Protein AF-A0A9E6ZI05-F1 (afdb_monomer)

Radius of gyration: 10.52 Å; Cα contacts (8 Å, |Δi|>4): 25; chains: 1; bounding box: 32×19×22 Å

Mean predicted aligned error: 4.05 Å

Solvent-accessible surface area (backbone atoms only — not comparable to full-atom values): 3051 Å² total; per-residue (Å²): 128,87,71,89,78,75,54,74,68,57,50,49,54,55,42,54,56,44,65,41,90,88,45,55,51,71,55,52,20,59,76,71,73,45,56,64,75,56,51,50,53,51,41,50,56,63,70,71,103

Structure (mmCIF, N/CA/C/O backbone):
data_AF-A0A9E6ZI05-F1
#
_entry.id   AF-A0A9E6ZI05-F1
#
loop_
_atom_site.group_PDB
_atom_site.id
_atom_site.type_symbol
_atom_site.label_atom_id
_atom_site.label_alt_id
_atom_site.label_comp_id
_atom_site.label_asym_id
_atom_site.label_entity_id
_atom_site.label_seq_id
_atom_site.pdbx_PDB_ins_code
_atom_site.Cartn_x
_atom_site.Cartn_y
_atom_site.Cartn_z
_atom_site.occupancy
_atom_site.B_iso_or_equiv
_atom_site.auth_seq_id
_atom_site.auth_comp_id
_atom_site.auth_asym_id
_atom_site.auth_atom_id
_atom_site.pdbx_PDB_model_num
ATOM 1 N N . MET A 1 1 ? 22.697 -6.565 -7.016 1.00 47.72 1 MET A N 1
ATOM 2 C CA . MET A 1 1 ? 21.606 -7.458 -6.564 1.00 47.72 1 MET A CA 1
ATOM 3 C C . MET A 1 1 ? 20.349 -7.024 -7.296 1.00 47.72 1 MET A C 1
ATOM 5 O O . MET A 1 1 ? 20.012 -5.851 -7.171 1.00 47.72 1 MET A O 1
ATOM 9 N N . PRO A 1 2 ? 19.714 -7.862 -8.133 1.00 53.66 2 PRO A N 1
ATOM 10 C CA . PRO A 1 2 ? 18.479 -7.452 -8.781 1.00 53.66 2 PRO A CA 1
ATOM 11 C C . PRO A 1 2 ? 17.439 -7.267 -7.676 1.00 53.66 2 PRO A C 1
ATOM 13 O O . PRO A 1 2 ? 17.104 -8.217 -6.972 1.00 53.66 2 PRO A O 1
ATOM 16 N N . GLY A 1 3 ? 17.015 -6.020 -7.456 1.00 67.44 3 GLY A N 1
ATOM 17 C CA . GLY A 1 3 ? 15.948 -5.719 -6.510 1.00 67.44 3 GLY A CA 1
ATOM 18 C C . GLY A 1 3 ? 14.733 -6.571 -6.857 1.00 67.44 3 GLY A C 1
ATOM 19 O O . GLY A 1 3 ? 14.425 -6.751 -8.039 1.00 67.44 3 GLY A O 1
ATOM 20 N N . ARG A 1 4 ? 14.084 -7.141 -5.840 1.00 75.75 4 ARG A N 1
ATOM 21 C CA . ARG A 1 4 ? 12.868 -7.929 -6.035 1.00 75.75 4 ARG A CA 1
ATOM 22 C C . ARG A 1 4 ? 11.883 -7.088 -6.853 1.00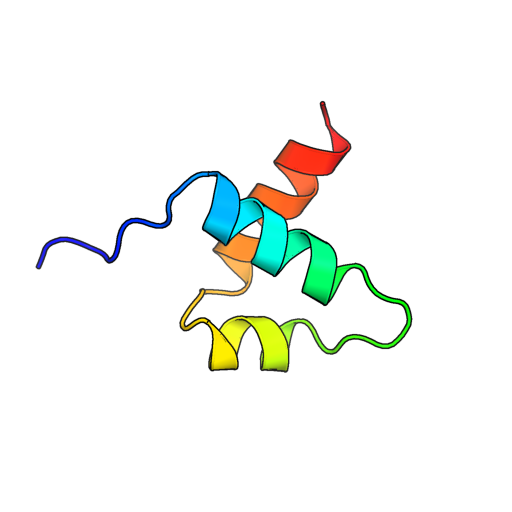 75.75 4 ARG A C 1
ATOM 24 O O . ARG A 1 4 ? 11.589 -5.950 -6.497 1.00 75.75 4 ARG A O 1
ATOM 31 N N . LYS A 1 5 ? 11.463 -7.607 -8.008 1.00 78.75 5 LYS A N 1
ATOM 32 C CA . LYS A 1 5 ? 10.478 -6.950 -8.868 1.00 78.75 5 LYS A CA 1
ATOM 33 C C . LYS A 1 5 ? 9.114 -7.509 -8.502 1.00 78.75 5 LYS A C 1
ATOM 35 O O . LYS A 1 5 ? 8.910 -8.708 -8.639 1.00 78.75 5 LYS A O 1
ATOM 40 N N . TRP A 1 6 ? 8.216 -6.641 -8.056 1.00 87.31 6 TRP A N 1
ATOM 41 C CA . TRP A 1 6 ? 6.807 -6.981 -7.895 1.00 87.31 6 TRP A CA 1
ATOM 42 C C . TRP A 1 6 ? 6.097 -6.829 -9.234 1.00 87.31 6 TRP A C 1
ATOM 44 O O . TRP A 1 6 ? 6.244 -5.801 -9.914 1.00 87.31 6 TRP A O 1
ATOM 54 N N . THR A 1 7 ? 5.337 -7.852 -9.595 1.00 90.62 7 THR A N 1
ATOM 55 C CA . THR A 1 7 ? 4.369 -7.807 -10.692 1.00 90.62 7 THR A CA 1
ATOM 56 C C . THR A 1 7 ? 3.269 -6.781 -10.399 1.00 90.62 7 THR A C 1
ATOM 58 O O . THR A 1 7 ? 3.147 -6.280 -9.280 1.00 90.62 7 THR A O 1
ATOM 61 N N . VAL A 1 8 ? 2.487 -6.404 -11.413 1.00 88.94 8 VAL A N 1
ATOM 62 C CA . VAL A 1 8 ? 1.368 -5.465 -11.221 1.00 88.94 8 VAL A CA 1
ATOM 63 C C . VAL A 1 8 ? 0.325 -6.059 -10.268 1.00 88.94 8 VAL A C 1
ATOM 65 O O . VAL A 1 8 ? -0.113 -5.361 -9.357 1.00 88.94 8 VAL A O 1
ATOM 68 N N . ASP A 1 9 ? 0.027 -7.352 -10.406 1.00 90.81 9 ASP A N 1
ATOM 69 C CA . ASP A 1 9 ? -0.9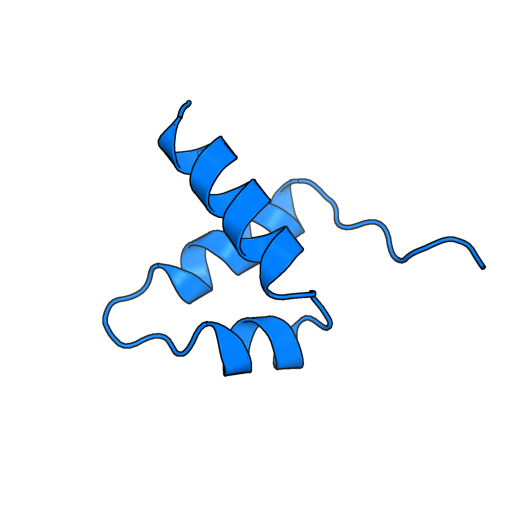34 -8.064 -9.557 1.00 90.81 9 ASP A CA 1
ATOM 70 C C . ASP A 1 9 ? -0.479 -8.126 -8.094 1.00 90.81 9 ASP A C 1
ATOM 72 O O . ASP A 1 9 ? -1.258 -7.839 -7.188 1.00 90.81 9 ASP A O 1
ATOM 76 N N . GLU A 1 10 ? 0.805 -8.414 -7.842 1.00 91.69 10 GLU A N 1
ATOM 77 C CA . GLU A 1 10 ? 1.354 -8.379 -6.480 1.00 91.69 10 GLU A CA 1
ATOM 78 C C . GLU A 1 10 ? 1.236 -6.983 -5.864 1.00 91.69 10 GLU A C 1
ATOM 80 O O . GLU A 1 10 ? 0.827 -6.854 -4.714 1.00 91.69 10 GLU A O 1
ATOM 85 N N . LYS A 1 11 ? 1.548 -5.921 -6.619 1.00 92.06 11 LYS A N 1
ATOM 86 C CA . LYS A 1 11 ? 1.404 -4.544 -6.118 1.00 92.06 11 LYS A CA 1
ATOM 87 C C . LYS A 1 11 ? -0.043 -4.231 -5.760 1.00 92.06 11 LYS A C 1
ATOM 89 O O . LYS A 1 11 ? -0.279 -3.636 -4.712 1.00 92.06 11 LYS A O 1
ATOM 94 N N . MET A 1 12 ? -0.991 -4.628 -6.610 1.00 91.81 12 MET A N 1
ATOM 95 C CA . MET A 1 12 ? -2.415 -4.414 -6.362 1.00 91.81 12 MET A CA 1
ATOM 96 C C . MET A 1 12 ? -2.890 -5.171 -5.124 1.00 91.81 12 MET A C 1
ATOM 98 O O . MET A 1 12 ? -3.504 -4.552 -4.263 1.00 91.81 12 MET A O 1
ATOM 102 N N . ASN A 1 13 ? -2.547 -6.454 -4.975 1.0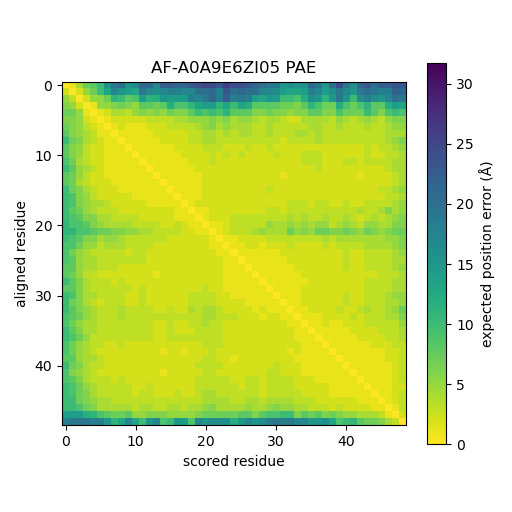0 93.62 13 ASN A N 1
ATOM 103 C CA . ASN A 1 13 ? -2.908 -7.224 -3.780 1.00 93.62 13 ASN A CA 1
ATOM 104 C C . ASN A 1 13 ? -2.398 -6.563 -2.496 1.00 93.62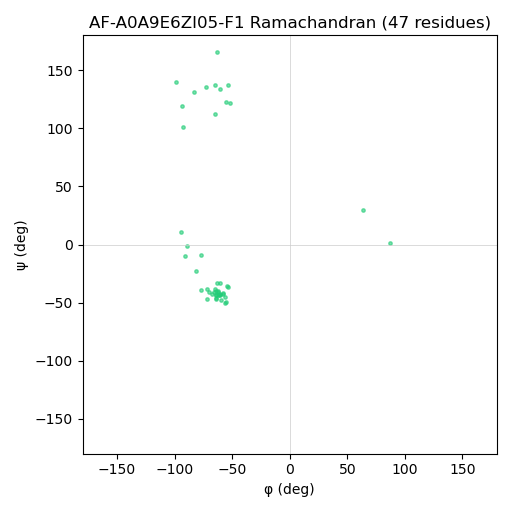 13 ASN A C 1
ATOM 106 O O . ASN A 1 13 ? -3.157 -6.406 -1.544 1.00 93.62 13 ASN A O 1
ATOM 110 N N . ILE A 1 14 ? -1.141 -6.113 -2.494 1.00 94.12 14 ILE A N 1
ATOM 111 C CA . ILE A 1 14 ? -0.527 -5.466 -1.330 1.00 94.12 14 ILE A CA 1
ATOM 112 C C . ILE A 1 14 ? -1.239 -4.147 -0.996 1.00 94.12 14 ILE A C 1
ATOM 114 O O . ILE A 1 14 ? -1.512 -3.873 0.172 1.00 94.12 14 ILE A O 1
ATOM 118 N N . VAL A 1 15 ? -1.556 -3.329 -2.007 1.00 94.06 15 VAL A N 1
ATOM 119 C CA . VAL A 1 15 ? -2.295 -2.067 -1.822 1.00 94.06 15 VAL A CA 1
ATOM 120 C C . VAL A 1 15 ? -3.707 -2.326 -1.297 1.00 94.06 15 VAL A C 1
ATOM 122 O O . VAL A 1 15 ? -4.118 -1.679 -0.338 1.00 94.06 15 VAL A O 1
ATOM 125 N N . LEU A 1 16 ? -4.432 -3.285 -1.875 1.00 93.94 16 LEU A N 1
ATOM 126 C CA . LEU A 1 16 ? -5.792 -3.630 -1.459 1.00 93.94 16 LEU A CA 1
ATOM 127 C C . LEU A 1 16 ? -5.833 -4.134 -0.012 1.00 93.94 16 LEU A C 1
ATOM 129 O O . LEU A 1 16 ? -6.685 -3.697 0.757 1.00 93.94 16 LEU A O 1
ATOM 133 N N . GLU A 1 17 ? -4.885 -4.987 0.379 1.00 94.44 17 GLU A N 1
ATOM 134 C CA . GLU A 1 17 ? -4.770 -5.500 1.746 1.00 94.44 17 GLU A CA 1
ATOM 135 C C . GLU A 1 17 ? -4.559 -4.369 2.763 1.00 94.44 17 GLU A C 1
ATOM 137 O O . GLU A 1 17 ? -5.216 -4.326 3.802 1.00 94.44 17 GLU A O 1
ATOM 142 N N . GLY A 1 18 ? -3.703 -3.395 2.440 1.00 93.19 18 GLY A N 1
ATOM 143 C CA . GLY A 1 18 ? -3.466 -2.231 3.293 1.00 93.19 18 GLY A CA 1
ATOM 144 C C . GLY A 1 18 ? -4.566 -1.156 3.252 1.00 93.19 18 GLY A C 1
ATOM 145 O O . GLY A 1 18 ? -4.524 -0.227 4.061 1.00 93.19 18 GLY A O 1
ATOM 146 N N . MET A 1 19 ? -5.538 -1.253 2.337 1.00 91.44 19 MET A N 1
ATOM 147 C CA . MET A 1 19 ? -6.714 -0.371 2.271 1.00 91.44 19 MET A CA 1
ATOM 148 C C . MET A 1 19 ? -7.913 -0.902 3.068 1.00 91.44 19 MET A C 1
ATOM 150 O O . MET A 1 19 ? -8.881 -0.165 3.268 1.00 91.44 19 MET A O 1
ATOM 154 N N . VAL A 1 20 ? -7.861 -2.150 3.548 1.00 93.12 20 VAL A N 1
ATOM 155 C CA . VAL A 1 20 ? -8.911 -2.713 4.405 1.00 93.12 20 VAL A CA 1
ATOM 156 C C . VAL A 1 20 ? -9.023 -1.886 5.698 1.00 93.12 20 VAL A C 1
ATOM 158 O O . VAL A 1 20 ? -8.002 -1.582 6.323 1.00 93.12 20 VAL A O 1
ATOM 161 N N . PRO A 1 21 ? -10.239 -1.513 6.146 1.00 91.06 21 PRO A N 1
ATOM 162 C CA . PRO A 1 21 ? -10.418 -0.781 7.397 1.00 91.06 21 PRO A CA 1
ATOM 163 C C . PRO A 1 21 ? -9.788 -1.524 8.583 1.00 91.06 21 PRO A C 1
ATOM 165 O O . PRO A 1 21 ? -10.125 -2.673 8.855 1.00 91.06 21 PRO A O 1
ATOM 168 N N . GLY A 1 22 ? -8.869 -0.863 9.290 1.00 90.94 22 GLY A N 1
ATOM 169 C CA . GLY A 1 22 ? -8.131 -1.457 10.411 1.00 90.94 22 GLY A CA 1
ATOM 170 C C . GLY A 1 22 ? -6.857 -2.219 10.024 1.00 90.94 22 GLY A C 1
ATOM 171 O O . GLY A 1 22 ? -6.178 -2.730 10.914 1.00 90.94 22 GLY A O 1
ATOM 172 N N . ALA A 1 23 ? -6.490 -2.273 8.739 1.00 91.25 23 ALA A N 1
ATOM 173 C CA . ALA A 1 23 ? -5.228 -2.864 8.308 1.00 91.25 23 ALA A CA 1
ATOM 174 C C . ALA A 1 23 ? -4.020 -2.078 8.839 1.00 91.25 23 ALA A C 1
ATOM 176 O O . AL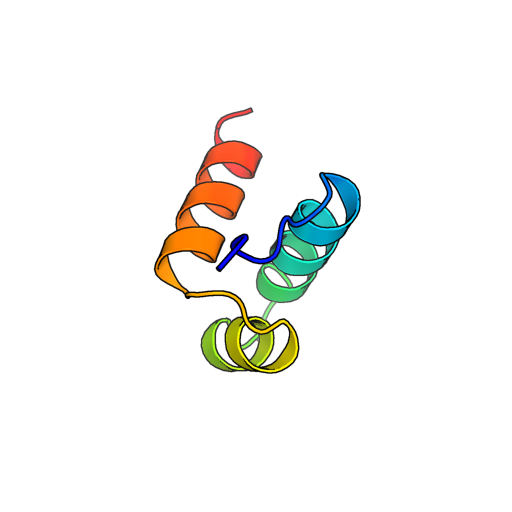A A 1 23 ? -3.962 -0.846 8.786 1.00 91.25 23 ALA A O 1
ATOM 177 N N . ASN A 1 24 ? -3.006 -2.805 9.310 1.00 94.62 24 ASN A N 1
ATOM 178 C CA . ASN A 1 24 ? -1.738 -2.213 9.707 1.00 94.62 24 ASN A CA 1
ATOM 179 C C . ASN A 1 24 ? -0.761 -2.228 8.527 1.00 94.62 24 ASN A C 1
ATOM 181 O O . ASN A 1 24 ? -0.108 -3.235 8.257 1.00 94.62 24 ASN A O 1
ATOM 185 N N . ILE A 1 25 ? -0.608 -1.083 7.861 1.00 93.12 25 ILE A N 1
ATOM 186 C CA . ILE A 1 25 ? 0.290 -0.915 6.705 1.00 93.12 25 ILE A CA 1
ATOM 187 C C . ILE A 1 25 ? 1.724 -1.369 7.024 1.00 93.12 25 ILE A C 1
ATOM 189 O O . ILE A 1 25 ? 2.387 -1.950 6.166 1.00 93.12 25 ILE A O 1
ATOM 193 N N . SER A 1 26 ? 2.209 -1.147 8.252 1.00 93.12 26 SER A N 1
ATOM 194 C CA . SER A 1 26 ? 3.558 -1.573 8.653 1.00 93.12 26 SER A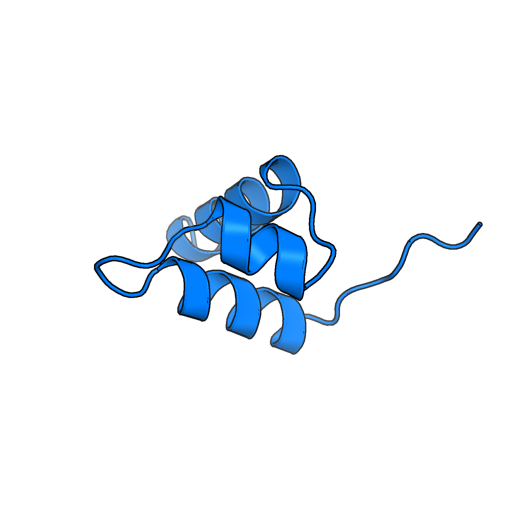 CA 1
ATOM 195 C C . SER A 1 26 ? 3.699 -3.093 8.661 1.00 93.12 26 SER A C 1
ATOM 197 O O . SER A 1 26 ? 4.743 -3.615 8.275 1.00 93.12 26 SER A O 1
ATOM 199 N N . GLU A 1 27 ? 2.652 -3.796 9.088 1.00 94.56 27 GLU A N 1
ATOM 200 C CA . GLU A 1 27 ? 2.606 -5.255 9.103 1.00 94.56 27 GLU A CA 1
ATOM 201 C C . GLU A 1 27 ? 2.488 -5.820 7.689 1.00 94.56 27 GLU A C 1
ATOM 203 O O . GLU A 1 27 ? 3.298 -6.666 7.323 1.00 94.56 27 GLU A O 1
ATOM 208 N N . VAL A 1 28 ? 1.583 -5.276 6.868 1.00 94.19 28 VAL A N 1
ATOM 209 C CA . VAL A 1 28 ? 1.427 -5.646 5.450 1.00 94.19 28 VAL A CA 1
ATOM 210 C C . VAL A 1 28 ? 2.758 -5.473 4.709 1.00 94.19 28 VAL A C 1
ATOM 212 O O . VAL A 1 28 ? 3.270 -6.397 4.080 1.00 94.19 28 VAL A O 1
ATOM 215 N N . CYS A 1 29 ? 3.407 -4.317 4.863 1.00 93.25 29 CYS A N 1
ATOM 216 C CA . CYS A 1 29 ? 4.723 -4.059 4.280 1.00 93.25 29 CYS A CA 1
ATOM 217 C C . CYS A 1 29 ? 5.780 -5.073 4.749 1.00 93.25 29 CYS A C 1
ATOM 219 O O . CYS A 1 29 ? 6.563 -5.565 3.938 1.00 93.25 29 CYS A O 1
ATOM 221 N N . ARG A 1 30 ? 5.790 -5.431 6.039 1.00 93.06 30 ARG A N 1
ATOM 222 C CA . ARG A 1 30 ? 6.727 -6.416 6.599 1.00 93.06 30 ARG A CA 1
ATOM 223 C C . ARG A 1 30 ? 6.473 -7.827 6.065 1.00 93.06 30 ARG A C 1
ATOM 225 O O . ARG A 1 30 ? 7.439 -8.509 5.739 1.00 93.06 30 ARG A O 1
ATOM 232 N N . GLN A 1 31 ? 5.214 -8.250 5.956 1.00 92.69 31 GLN A N 1
ATOM 233 C CA . GLN A 1 31 ? 4.844 -9.569 5.434 1.00 92.69 31 GLN A CA 1
ATOM 234 C C . GLN A 1 31 ? 5.232 -9.733 3.963 1.00 92.69 31 GLN A C 1
ATOM 236 O O . GLN A 1 31 ? 5.770 -10.768 3.577 1.00 92.69 31 GLN A O 1
ATOM 241 N N . HIS A 1 32 ? 5.042 -8.686 3.160 1.00 91.12 32 HIS A N 1
ATOM 242 C CA . HIS A 1 32 ? 5.356 -8.705 1.729 1.00 91.12 32 HIS A CA 1
ATOM 243 C C . HIS A 1 32 ? 6.796 -8.282 1.395 1.00 91.12 32 HIS A C 1
ATOM 245 O O . HIS A 1 32 ? 7.193 -8.277 0.226 1.00 91.12 32 HIS A O 1
ATOM 251 N N . GLY A 1 33 ? 7.596 -7.915 2.403 1.00 90.88 33 GLY A N 1
ATOM 252 C CA . GLY A 1 33 ? 8.967 -7.427 2.220 1.00 90.88 33 GLY A CA 1
ATOM 253 C C . GLY A 1 33 ? 9.046 -6.111 1.437 1.00 90.88 33 GLY A C 1
ATOM 254 O O . GLY A 1 33 ? 10.017 -5.866 0.720 1.00 90.88 33 GLY A O 1
ATOM 255 N N . VAL A 1 34 ? 8.010 -5.278 1.537 1.00 91.62 34 VAL A N 1
ATOM 256 C CA . VAL A 1 34 ? 7.878 -3.993 0.848 1.00 91.62 34 VAL A CA 1
ATOM 257 C C . VAL A 1 34 ? 8.265 -2.860 1.791 1.00 91.62 34 VAL A C 1
ATOM 259 O O . VAL A 1 34 ? 7.921 -2.850 2.968 1.00 91.62 34 VAL A O 1
ATOM 262 N N . ALA A 1 35 ? 8.969 -1.857 1.273 1.00 91.75 35 ALA A N 1
ATOM 263 C CA . ALA A 1 35 ? 9.189 -0.625 2.018 1.00 91.75 35 ALA A CA 1
ATOM 264 C C . ALA A 1 35 ? 7.890 0.193 2.077 1.00 91.75 35 ALA A C 1
ATOM 266 O O . ALA A 1 35 ? 7.251 0.404 1.048 1.00 91.75 35 ALA A O 1
ATOM 267 N N . GLN A 1 36 ? 7.542 0.743 3.243 1.00 92.00 36 GLN A N 1
ATOM 268 C CA . GLN A 1 36 ? 6.330 1.565 3.390 1.00 92.00 36 GLN A CA 1
ATOM 269 C C . GLN A 1 36 ? 6.276 2.738 2.398 1.00 92.00 36 GLN A C 1
ATOM 271 O O . GLN A 1 36 ? 5.221 3.052 1.857 1.00 92.00 36 GLN A O 1
ATOM 276 N N . SER A 1 37 ? 7.423 3.350 2.084 1.00 93.06 37 SER A N 1
ATOM 277 C CA . SER A 1 37 ? 7.517 4.413 1.073 1.00 93.06 37 SER A CA 1
ATOM 278 C C . SER A 1 37 ? 7.089 3.955 -0.326 1.00 93.06 37 SER A C 1
ATOM 280 O O . SER A 1 37 ? 6.536 4.738 -1.096 1.00 93.06 37 SER A O 1
ATOM 282 N N . LEU A 1 38 ? 7.334 2.687 -0.660 1.00 92.19 38 LEU A N 1
ATOM 283 C CA . LEU A 1 38 ? 6.949 2.087 -1.930 1.00 92.19 38 LEU A CA 1
ATOM 284 C C . LEU A 1 38 ? 5.453 1.748 -1.949 1.00 92.19 38 LEU A C 1
ATOM 286 O O . LEU A 1 38 ? 4.794 2.023 -2.948 1.00 92.19 38 LEU A O 1
ATOM 290 N N . TYR A 1 39 ? 4.916 1.252 -0.829 1.00 94.31 39 TYR A N 1
ATOM 291 C CA . TYR A 1 39 ? 3.477 1.049 -0.644 1.00 94.31 39 TYR A CA 1
ATOM 292 C C . TYR A 1 39 ? 2.693 2.344 -0.873 1.00 94.31 39 TYR A C 1
ATOM 294 O O . TYR A 1 39 ? 1.764 2.359 -1.675 1.00 94.31 39 TYR A O 1
ATOM 302 N N . TYR A 1 40 ? 3.096 3.446 -0.231 1.00 93.81 40 TYR A N 1
ATOM 303 C CA . TYR A 1 40 ? 2.400 4.723 -0.396 1.00 93.81 40 TYR A CA 1
ATOM 304 C C . TYR A 1 40 ? 2.452 5.223 -1.839 1.00 93.81 40 TYR A C 1
ATOM 306 O O . TYR A 1 40 ? 1.428 5.645 -2.359 1.00 93.81 40 TYR A O 1
ATOM 314 N N . LYS A 1 41 ? 3.588 5.068 -2.536 1.00 93.12 41 LYS A N 1
ATOM 315 C CA . LYS A 1 41 ? 3.665 5.373 -3.975 1.00 93.12 41 LYS A CA 1
ATOM 316 C C . LYS A 1 41 ? 2.672 4.561 -4.803 1.00 93.12 41 LYS A C 1
ATOM 318 O O . LYS A 1 41 ? 2.075 5.105 -5.724 1.00 93.12 41 LYS A O 1
ATOM 323 N N . TRP A 1 42 ? 2.521 3.268 -4.520 1.00 93.38 42 TRP A N 1
ATOM 324 C CA . TRP A 1 42 ? 1.572 2.423 -5.247 1.00 93.38 42 TRP A CA 1
ATOM 325 C C . TRP A 1 42 ? 0.127 2.766 -4.913 1.00 93.38 42 TRP A C 1
ATOM 327 O O . TRP A 1 42 ? -0.690 2.839 -5.821 1.00 93.38 42 TRP A O 1
ATOM 337 N N . ARG A 1 43 ? -0.174 3.031 -3.640 1.00 92.81 43 ARG A N 1
ATOM 338 C CA . ARG A 1 43 ? -1.493 3.485 -3.201 1.00 92.81 43 ARG A CA 1
ATOM 339 C C . ARG A 1 43 ? -1.866 4.804 -3.869 1.00 92.81 43 ARG A C 1
ATOM 341 O O . ARG A 1 43 ? -2.959 4.922 -4.402 1.00 92.81 43 ARG A O 1
ATOM 348 N N . ASP A 1 44 ? -0.966 5.778 -3.867 1.00 92.94 44 ASP A N 1
ATOM 349 C CA . ASP A 1 44 ? -1.231 7.081 -4.470 1.00 92.94 44 ASP A CA 1
ATOM 350 C C . ASP A 1 44 ? -1.398 6.938 -5.992 1.00 92.94 44 ASP A C 1
ATOM 352 O O . ASP A 1 44 ? -2.331 7.501 -6.553 1.00 92.94 44 ASP A O 1
ATOM 356 N N . ALA A 1 45 ? -0.583 6.108 -6.656 1.00 90.56 45 ALA A N 1
ATOM 357 C CA . ALA A 1 45 ? -0.762 5.784 -8.075 1.00 90.56 45 ALA A CA 1
ATOM 358 C C . ALA A 1 45 ? -2.091 5.062 -8.369 1.00 90.56 45 ALA A C 1
ATOM 360 O O . ALA A 1 45 ? -2.666 5.269 -9.430 1.00 90.56 45 ALA A O 1
ATOM 361 N N . PHE A 1 46 ? -2.581 4.237 -7.441 1.00 89.00 46 PHE A N 1
ATOM 362 C CA . PHE A 1 46 ? -3.878 3.569 -7.541 1.00 89.00 46 PHE A CA 1
ATOM 363 C C . PHE A 1 46 ? -5.052 4.543 -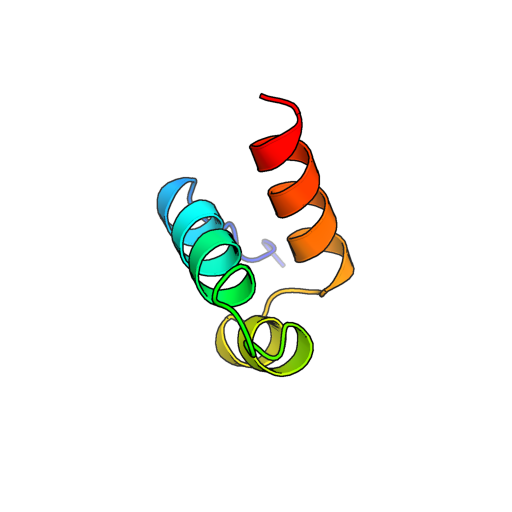7.348 1.00 89.00 46 PHE A C 1
ATOM 365 O O . PHE A 1 46 ? -6.055 4.435 -8.041 1.00 89.00 46 PHE A O 1
ATOM 372 N N . LEU A 1 47 ? -4.924 5.510 -6.433 1.00 86.94 47 LEU A N 1
ATOM 373 C CA . LEU A 1 47 ? -5.959 6.511 -6.137 1.00 86.94 47 LEU A CA 1
ATOM 374 C C . LEU A 1 47 ? -5.987 7.686 -7.124 1.00 86.94 47 LEU A C 1
ATOM 376 O O . LEU A 1 47 ? -7.005 8.361 -7.226 1.00 86.94 47 LEU A O 1
ATOM 380 N N . THR A 1 48 ? -4.875 7.949 -7.812 1.00 87.06 48 THR A N 1
ATOM 381 C CA . THR A 1 48 ? -4.739 9.037 -8.803 1.00 87.06 48 THR A CA 1
ATOM 382 C C . THR A 1 48 ? -5.010 8.546 -10.235 1.00 87.06 48 THR A C 1
ATOM 384 O O . THR A 1 48 ? -4.691 9.249 -11.192 1.00 87.06 48 THR A O 1
ATOM 387 N N . GLY A 1 49 ? -5.540 7.325 -10.385 1.00 58.94 49 GLY A N 1
ATOM 388 C CA . GLY A 1 49 ? -5.977 6.766 -11.668 1.00 58.94 49 GLY A CA 1
ATOM 389 C C . GLY A 1 49 ? -7.189 7.479 -12.250 1.00 58.94 49 GLY A C 1
ATOM 390 O O . GLY A 1 49 ? -8.073 7.881 -11.461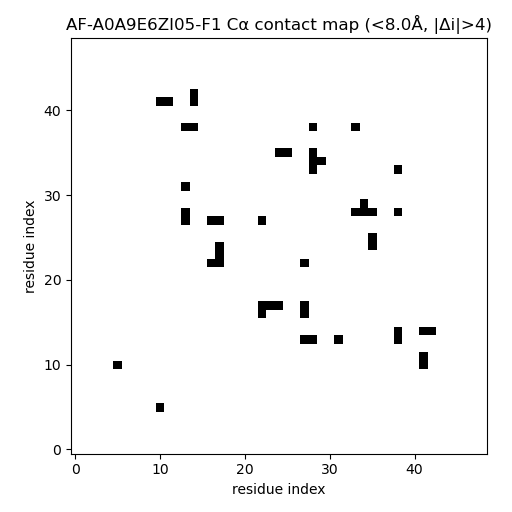 1.00 58.94 49 GLY A O 1
#

Sequence (49 aa):
MPGRKWTVDEKMNIVLEGMVPGANISEVCRQHGVAQSLYYKWRDAFLTG

Foldseek 3Di:
DPPDDDDPVRLVVLLVQCPPVPRDNVVSCVVSVHDSVVNVVSNVVVVVD

Nearest PDB structures (foldseek):
  5ckt-assembly1_D  TM=7.014E-01  e=1.697E+00  Escherichia coli
  4yrv-assembly1_A  TM=7.544E-01  e=5.453E+00  Nostoc sp. PCC 7120 = FACHB-418
  8ro0-assembly1_L  TM=6.754E-01  e=8.046E+00  Caenorhabditis eleg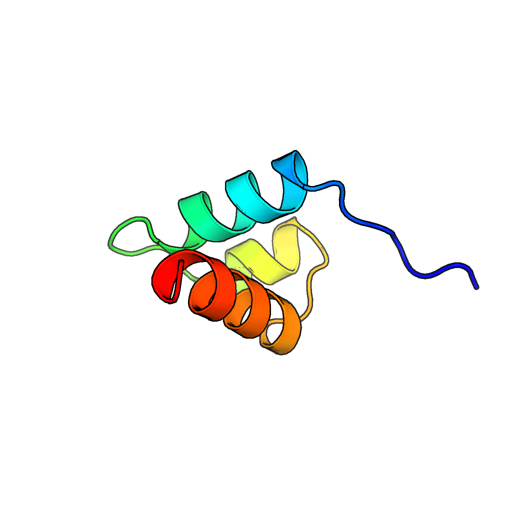ans
  2efo-assembly1_A  TM=5.221E-01  e=4.489E+00  Sulfurisphaera tokodaii str. 7

Organism: Alicyclobacillus acidoterrestris (strain ATCC 49025 / DSM 3922 / CIP 106132 / NCIMB 13137 / GD3B) (NCBI:txid1356854)

pLDDT: mean 88.61, std 10.27, range [47.72, 94.62]

Secondary structure (DSSP, 8-state):
--PPPPPHHHHHHHHHHHHSTT--HHHHHHHHT--HHHHHHHHHHHHT-

InterPro domains:
  IPR002514 Transposase IS3/IS911family [PF01527] (4-47)
  IPR010921 Trp repressor/replication initiator [SSF48295] (2-49)
  IPR036388 Winged helix-like DNA-binding domain superfamily [G3DSA:1.10.10.10] (2-49)